Protein AF-A0A847B5S8-F1 (afdb_monomer_lite)

Sequence (128 aa):
MAGSDLAMRFTEDKYASKNEVAHELKITSVDTFWSNILAYRSHFYHYLSLKTIEKNMLVFCGCSAINNLVNGVELKLIRLNREYNLINPSSKQFKTIDYDLKKQIISAINEHEQLMVSEDYLDSILRA

Foldseek 3Di:
DPPPPVVPPVPQPDDDDQVRVCVVVVDPPCPVVVVVVVVVQVVQWDFDPDADPVRHTDIDGHGPVVSVVVVVVVVVVVVVVVVVVPDDCPDPVVLVVVLVVQLVVVVVVCVVVVVVDDSVVVNVVSVD

Structure (mmCIF, N/CA/C/O backbone):
data_AF-A0A847B5S8-F1
#
_entry.id   AF-A0A847B5S8-F1
#
loop_
_atom_site.group_PDB
_atom_site.id
_atom_site.type_symbol
_atom_site.label_atom_id
_atom_site.label_alt_id
_atom_site.label_comp_id
_atom_site.label_asym_id
_atom_site.label_entity_id
_atom_site.label_seq_id
_atom_site.pdbx_PDB_ins_code
_atom_site.Cartn_x
_atom_site.Cartn_y
_atom_site.Cartn_z
_atom_site.occupancy
_atom_site.B_iso_or_equiv
_atom_site.auth_seq_id
_atom_site.auth_comp_id
_atom_site.auth_asym_id
_atom_site.auth_atom_id
_atom_site.pdbx_PDB_model_num
ATOM 1 N N . MET A 1 1 ? -31.472 -21.905 18.838 1.00 36.06 1 MET A N 1
ATOM 2 C CA . MET A 1 1 ? -30.491 -21.692 17.753 1.00 36.06 1 MET A CA 1
ATOM 3 C C . MET A 1 1 ? -30.106 -20.215 17.769 1.00 36.06 1 MET A C 1
ATOM 5 O O . MET A 1 1 ? -30.857 -19.413 17.247 1.00 36.06 1 MET A O 1
ATOM 9 N N . ALA A 1 2 ? -29.038 -19.838 18.481 1.00 35.25 2 ALA A N 1
ATOM 10 C CA . ALA A 1 2 ? -28.676 -18.433 18.761 1.00 35.25 2 ALA A CA 1
ATOM 11 C C . ALA A 1 2 ? -27.192 -18.125 18.459 1.00 35.25 2 ALA A C 1
ATOM 13 O O . ALA A 1 2 ? -26.635 -17.160 18.966 1.00 35.25 2 ALA A O 1
ATOM 14 N N . GLY A 1 3 ? -26.534 -18.989 17.677 1.00 36.69 3 GLY A N 1
ATOM 15 C CA . GLY A 1 3 ? -25.089 -18.927 17.433 1.00 36.69 3 GLY A CA 1
ATOM 16 C C . GLY A 1 3 ? -24.676 -18.355 16.075 1.00 36.69 3 GLY A C 1
ATOM 17 O O . GLY A 1 3 ? -23.500 -18.069 15.893 1.00 36.69 3 GLY A O 1
ATOM 18 N N . SER A 1 4 ? -25.599 -18.180 15.121 1.00 42.22 4 SER A N 1
ATOM 19 C CA . SER A 1 4 ? -25.253 -17.730 13.762 1.00 42.22 4 SER A CA 1
ATOM 20 C C . SER A 1 4 ? -25.316 -16.213 13.565 1.00 42.22 4 SER A C 1
ATOM 22 O O . SER A 1 4 ? -24.734 -15.713 12.611 1.00 42.22 4 SER A O 1
ATOM 24 N N . ASP A 1 5 ? -25.981 -15.472 14.456 1.00 42.53 5 ASP A N 1
ATOM 25 C CA . ASP A 1 5 ? -26.242 -14.034 14.261 1.00 42.53 5 ASP A CA 1
ATOM 26 C C . ASP A 1 5 ? -25.080 -13.134 14.736 1.00 42.53 5 ASP A C 1
ATOM 28 O O . ASP A 1 5 ? -24.860 -12.045 14.213 1.00 42.53 5 ASP A O 1
ATOM 32 N N . LEU A 1 6 ? -24.243 -13.613 15.669 1.00 45.34 6 LEU A N 1
ATOM 33 C CA . LEU A 1 6 ? -23.023 -12.896 16.080 1.00 45.34 6 LEU A CA 1
ATOM 34 C C . LEU A 1 6 ? -21.867 -13.025 15.077 1.00 45.34 6 LEU A C 1
ATOM 36 O O . LEU A 1 6 ? -20.967 -12.186 15.081 1.00 45.34 6 LEU A O 1
ATOM 40 N N . ALA A 1 7 ? -21.886 -14.038 14.207 1.00 42.62 7 ALA A N 1
ATOM 41 C CA . ALA A 1 7 ? -20.845 -14.232 13.197 1.00 42.62 7 ALA A CA 1
ATOM 42 C C . ALA A 1 7 ? -20.863 -13.131 12.117 1.00 42.62 7 ALA A C 1
ATOM 44 O O . ALA A 1 7 ? -19.858 -12.904 11.451 1.00 42.62 7 ALA A O 1
ATOM 45 N N . MET A 1 8 ? -21.982 -12.411 11.977 1.00 38.78 8 MET A N 1
ATOM 46 C CA . MET A 1 8 ? -22.208 -11.436 10.907 1.00 38.78 8 MET A CA 1
ATOM 47 C C . MET A 1 8 ? -21.667 -10.025 11.197 1.00 38.78 8 MET A C 1
ATOM 49 O O . MET A 1 8 ? -21.803 -9.144 10.356 1.00 38.78 8 MET A O 1
ATOM 53 N N . ARG A 1 9 ? -21.079 -9.762 12.374 1.00 41.69 9 ARG A N 1
ATOM 54 C CA . ARG A 1 9 ? -20.767 -8.382 12.812 1.00 41.69 9 ARG A CA 1
ATOM 55 C C . ARG A 1 9 ? -19.308 -7.965 12.798 1.00 41.69 9 ARG A C 1
ATOM 57 O O . ARG A 1 9 ? -19.011 -6.796 13.025 1.00 41.69 9 ARG A O 1
ATOM 64 N N . PHE A 1 10 ? -18.411 -8.882 12.471 1.00 44.53 10 PHE A N 1
ATOM 65 C CA . PHE A 1 10 ? -17.005 -8.566 12.235 1.00 44.53 10 PHE A CA 1
ATOM 66 C C . PHE A 1 10 ? -16.678 -8.775 10.756 1.00 44.53 10 PHE A C 1
ATOM 68 O O . PHE A 1 10 ? -15.751 -9.494 10.405 1.00 44.53 10 PHE A O 1
ATOM 75 N N . THR A 1 11 ? -17.488 -8.187 9.877 1.00 50.12 11 THR A N 1
ATOM 76 C CA . THR A 1 11 ? -17.165 -8.093 8.453 1.00 50.12 11 THR A CA 1
ATOM 77 C C . THR A 1 11 ? -15.938 -7.205 8.283 1.00 50.12 11 THR A C 1
ATOM 79 O O . THR A 1 11 ? -15.871 -6.119 8.862 1.00 50.12 11 THR A O 1
ATOM 82 N N . GLU A 1 12 ? -14.983 -7.645 7.467 1.00 54.09 12 GLU A N 1
ATOM 83 C CA . GLU A 1 12 ? -13.739 -6.917 7.178 1.00 54.09 12 GLU A CA 1
ATOM 84 C C . GLU A 1 12 ? -13.954 -5.574 6.453 1.00 54.09 12 GLU A C 1
ATOM 86 O O . GLU A 1 12 ? -13.002 -4.828 6.235 1.00 54.09 12 GLU A O 1
ATOM 91 N N . ASP A 1 13 ? -15.203 -5.236 6.132 1.00 54.19 13 ASP A N 1
ATOM 92 C CA . ASP A 1 13 ? -15.582 -4.051 5.367 1.00 54.19 13 ASP A CA 1
ATOM 93 C C . ASP A 1 13 ? -15.655 -2.767 6.209 1.00 54.19 13 ASP A C 1
ATOM 95 O O . ASP A 1 13 ? -15.440 -1.671 5.688 1.00 54.19 13 ASP A O 1
ATOM 99 N N . LYS A 1 14 ? -15.960 -2.860 7.516 1.00 60.53 14 LYS A N 1
ATOM 100 C CA . LYS A 1 14 ? -16.088 -1.679 8.389 1.00 60.53 14 LYS A CA 1
ATOM 101 C C . LYS A 1 14 ? -15.722 -1.985 9.838 1.00 60.53 14 LYS A C 1
ATOM 103 O O . LYS A 1 14 ? -16.314 -2.845 10.484 1.00 60.53 14 LYS A O 1
ATOM 108 N N . TYR A 1 15 ? -14.793 -1.207 10.391 1.00 66.62 15 TYR A N 1
ATOM 109 C CA . TYR A 1 15 ? -14.477 -1.273 11.814 1.00 66.62 15 TYR A CA 1
ATOM 110 C C . TYR A 1 15 ? -15.595 -0.656 12.658 1.00 66.62 15 TYR A C 1
ATOM 112 O O . TYR A 1 15 ? -15.904 0.526 12.520 1.00 66.62 15 TYR A O 1
ATOM 120 N N . ALA A 1 16 ? -16.147 -1.442 13.584 1.00 69.44 16 ALA A N 1
ATOM 121 C CA . ALA A 1 16 ? -17.052 -0.935 14.611 1.00 69.44 16 ALA A CA 1
ATOM 122 C C . ALA A 1 16 ? -16.303 -0.018 15.592 1.00 69.44 16 ALA A C 1
ATOM 124 O O . ALA A 1 16 ? -15.126 -0.266 15.892 1.00 69.44 16 ALA A O 1
ATOM 125 N N . SER A 1 17 ? -16.993 1.010 16.087 1.00 75.62 17 SER A N 1
ATOM 126 C CA . SER A 1 17 ? -16.580 1.917 17.163 1.00 75.62 17 SER A CA 1
ATOM 127 C C . SER A 1 17 ? -16.902 1.344 18.549 1.00 75.62 17 SER A C 1
ATOM 129 O O . SER A 1 17 ? -17.749 0.463 18.693 1.00 75.62 17 SER A O 1
ATOM 131 N N . LYS A 1 18 ? -16.262 1.871 19.602 1.00 77.19 18 LYS A N 1
ATOM 132 C CA . LYS A 1 18 ? -16.480 1.419 20.990 1.00 77.19 18 LYS A CA 1
ATOM 133 C C . LYS A 1 18 ? -17.955 1.468 21.396 1.00 77.19 18 LYS A C 1
ATOM 135 O O . LYS A 1 18 ? -18.446 0.550 22.044 1.00 77.19 18 LYS A O 1
ATOM 140 N N . ASN A 1 19 ? -18.646 2.533 20.994 1.00 77.94 19 ASN A N 1
ATOM 141 C CA . ASN A 1 19 ? -20.048 2.764 21.331 1.00 77.94 19 ASN A CA 1
ATOM 142 C C . ASN A 1 19 ? -20.972 1.794 20.591 1.00 77.94 19 ASN A C 1
ATOM 144 O O . ASN A 1 19 ? -21.895 1.267 21.202 1.00 77.94 19 ASN A O 1
ATOM 148 N N . GLU A 1 20 ? -20.697 1.514 19.314 1.00 76.94 20 GLU A N 1
ATOM 149 C CA . GLU A 1 20 ? -21.432 0.498 18.551 1.00 76.94 20 GLU A CA 1
ATOM 150 C C . GLU A 1 20 ? -21.238 -0.885 19.178 1.00 76.94 20 GLU A C 1
ATOM 152 O O . GLU A 1 20 ? -22.210 -1.594 19.408 1.00 76.94 20 GLU A O 1
ATOM 157 N N . VAL A 1 21 ? -20.006 -1.240 19.560 1.00 74.19 21 VAL A N 1
ATOM 158 C CA . VAL A 1 21 ? -19.724 -2.514 20.237 1.00 74.19 21 VAL A CA 1
ATOM 159 C C . VAL A 1 21 ? -20.437 -2.608 21.592 1.00 74.19 21 VAL A C 1
ATOM 161 O O . VAL A 1 21 ? -20.987 -3.658 21.918 1.00 74.19 21 VAL A O 1
ATOM 164 N N . ALA A 1 22 ? -20.478 -1.523 22.370 1.00 77.81 22 ALA A N 1
ATOM 165 C CA . ALA A 1 22 ? -21.160 -1.498 23.664 1.00 77.81 22 ALA A CA 1
ATOM 166 C C . ALA A 1 22 ? -22.680 -1.591 23.557 1.00 77.81 22 ALA A C 1
ATOM 168 O O . ALA A 1 22 ? -23.305 -2.358 24.292 1.00 77.81 22 ALA A O 1
ATOM 169 N N . HIS A 1 23 ? -23.257 -0.856 22.610 1.00 79.44 23 HIS A N 1
ATOM 170 C CA . HIS A 1 23 ? -24.678 -0.922 22.306 1.00 79.44 23 HIS A CA 1
ATOM 171 C C . HIS A 1 23 ? -25.083 -2.339 21.888 1.00 79.44 23 HIS A C 1
ATOM 173 O O . HIS A 1 23 ? -26.096 -2.868 22.342 1.00 79.44 23 HIS A O 1
ATOM 179 N N . GLU A 1 24 ? -24.255 -2.978 21.067 1.00 79.25 24 GLU A N 1
ATOM 180 C CA . GLU A 1 24 ? -24.602 -4.249 20.459 1.00 79.25 24 GLU A CA 1
ATOM 181 C C . GLU A 1 24 ? -24.408 -5.457 21.370 1.00 79.25 24 GLU A C 1
ATOM 183 O O . GLU A 1 24 ? -25.228 -6.374 21.387 1.00 79.25 24 GLU A O 1
ATOM 188 N N . LEU A 1 25 ? -23.339 -5.449 22.167 1.00 74.69 25 LEU A N 1
ATOM 189 C CA . LEU A 1 25 ? -23.086 -6.507 23.139 1.00 74.69 25 LEU A CA 1
ATOM 190 C C . LEU A 1 25 ? -23.961 -6.367 24.389 1.00 74.69 25 LEU A C 1
ATOM 192 O O . LEU A 1 25 ? -24.043 -7.313 25.167 1.00 74.69 25 LEU A O 1
ATOM 196 N N . LYS A 1 26 ? -24.627 -5.218 24.586 1.00 76.88 26 LYS A N 1
ATOM 197 C CA . LYS A 1 26 ? -25.407 -4.893 25.795 1.00 76.88 26 LYS A CA 1
ATOM 198 C C . LYS A 1 26 ? -24.582 -5.031 27.083 1.00 76.88 26 LYS A C 1
ATOM 200 O O . LYS A 1 26 ? -25.113 -5.375 28.137 1.00 76.88 26 LYS A O 1
ATOM 205 N N . ILE A 1 27 ? -23.278 -4.773 26.997 1.00 75.19 27 ILE A N 1
ATOM 206 C CA . ILE A 1 27 ? -22.345 -4.833 28.126 1.00 75.19 27 ILE A CA 1
ATOM 207 C C . ILE A 1 27 ? -21.984 -3.400 28.520 1.00 75.19 27 ILE A C 1
ATOM 209 O O . ILE A 1 27 ? -21.578 -2.601 27.683 1.00 75.19 27 ILE A O 1
ATOM 213 N N . THR A 1 28 ? -22.108 -3.073 29.806 1.00 66.06 28 THR A N 1
ATOM 214 C CA . THR A 1 28 ? -21.768 -1.751 30.362 1.00 66.06 28 THR A CA 1
ATOM 215 C C . THR A 1 28 ? -20.264 -1.532 30.524 1.00 66.06 28 THR A C 1
ATOM 217 O O . THR A 1 28 ? -19.806 -0.397 30.446 1.00 66.06 28 THR A O 1
ATOM 220 N N . SER A 1 29 ? -19.480 -2.597 30.717 1.00 67.75 29 SER A N 1
ATOM 221 C CA . SER A 1 29 ? -18.017 -2.533 30.824 1.00 67.75 29 SER A CA 1
ATOM 222 C C . SER A 1 29 ? -17.353 -3.175 29.607 1.00 67.75 29 SER A C 1
ATOM 224 O O . SER A 1 29 ? -17.041 -4.363 29.585 1.00 67.75 29 SER A O 1
ATOM 226 N N . VAL A 1 30 ? -17.173 -2.376 28.556 1.00 75.62 30 VAL A N 1
ATOM 227 C CA . VAL A 1 30 ? -16.512 -2.809 27.311 1.00 75.62 30 VAL A CA 1
ATOM 228 C C . VAL A 1 30 ? -15.037 -2.416 27.302 1.00 75.62 30 VAL A C 1
ATOM 230 O O . VAL A 1 30 ? -14.316 -2.783 26.389 1.00 75.62 30 VAL A O 1
ATOM 233 N N . ASP A 1 31 ? -14.549 -1.698 28.314 1.00 78.56 31 ASP A N 1
ATOM 234 C CA . ASP A 1 31 ? -13.208 -1.102 28.318 1.00 78.56 31 ASP A CA 1
ATOM 235 C C . ASP A 1 31 ? -12.087 -2.127 28.146 1.00 78.56 31 ASP A C 1
ATOM 237 O O . ASP A 1 31 ? -11.209 -1.950 27.299 1.00 78.56 31 ASP A O 1
ATOM 241 N N . THR A 1 32 ? -12.137 -3.228 28.893 1.00 78.12 32 THR A N 1
ATOM 242 C CA . THR A 1 32 ? -11.139 -4.302 28.820 1.00 78.12 32 THR A CA 1
ATOM 243 C C . THR A 1 32 ? -11.191 -5.015 27.472 1.00 78.12 32 THR A C 1
ATOM 245 O O . THR A 1 32 ? -10.163 -5.223 26.831 1.00 78.12 32 THR A O 1
ATOM 248 N N . PHE A 1 33 ? -12.396 -5.338 26.996 1.00 79.31 33 PHE A N 1
ATOM 249 C CA . PHE A 1 33 ? -12.596 -5.991 25.701 1.00 79.31 33 PHE A CA 1
ATOM 250 C C . PHE A 1 33 ? -12.162 -5.094 24.533 1.00 79.31 33 PHE A C 1
ATOM 252 O O . PHE A 1 33 ? -11.462 -5.528 23.620 1.00 79.31 33 PHE A O 1
ATOM 259 N N . TRP A 1 34 ? -12.516 -3.815 24.596 1.00 82.50 34 TRP A N 1
ATOM 260 C CA . TRP A 1 34 ? -12.143 -2.805 23.619 1.00 82.50 34 TRP A CA 1
ATOM 261 C C . TRP A 1 34 ? -10.634 -2.569 23.584 1.00 82.50 34 TRP A C 1
ATOM 263 O O . TRP A 1 34 ? -10.061 -2.439 22.506 1.00 82.50 34 TRP A O 1
ATOM 273 N N . SER A 1 35 ? -9.974 -2.580 24.743 1.00 82.44 35 SER A N 1
ATOM 274 C CA . SER A 1 35 ? -8.513 -2.475 24.821 1.00 82.44 35 SER A CA 1
ATOM 275 C C . SER A 1 35 ? -7.830 -3.646 24.112 1.00 82.44 35 SER A C 1
ATOM 277 O O . SER A 1 35 ? -6.887 -3.430 23.355 1.00 82.44 35 SER A O 1
ATOM 279 N N . ASN A 1 36 ? -8.357 -4.865 24.260 1.00 81.44 36 ASN A N 1
ATOM 280 C CA . ASN A 1 36 ? -7.850 -6.036 23.538 1.00 81.44 36 ASN A CA 1
ATOM 281 C C . ASN A 1 36 ? -8.062 -5.916 22.020 1.00 81.44 36 ASN A C 1
ATOM 283 O O . ASN A 1 36 ? -7.172 -6.261 21.244 1.00 81.44 36 ASN A O 1
ATOM 287 N N . ILE A 1 37 ? -9.206 -5.376 21.584 1.00 79.38 37 ILE A N 1
ATOM 288 C CA . ILE A 1 37 ? -9.462 -5.092 20.163 1.00 79.38 37 ILE A CA 1
ATOM 289 C C . ILE A 1 37 ? -8.466 -4.062 19.624 1.00 79.38 37 ILE A C 1
ATOM 291 O O . ILE A 1 37 ? -7.925 -4.247 18.535 1.00 79.38 37 ILE A O 1
ATOM 295 N N . LEU A 1 38 ? -8.211 -2.980 20.362 1.00 81.75 38 LEU A N 1
ATOM 296 C CA . LEU A 1 38 ? -7.249 -1.955 19.955 1.00 81.75 38 LEU A CA 1
ATOM 297 C C . LEU A 1 38 ? -5.823 -2.506 19.893 1.00 81.75 38 LEU A C 1
ATOM 299 O O . LEU A 1 38 ? -5.105 -2.202 18.942 1.00 81.75 38 LEU A O 1
ATOM 303 N N . ALA A 1 39 ? -5.432 -3.347 20.853 1.00 81.94 39 ALA A N 1
ATOM 304 C CA . ALA A 1 39 ? -4.142 -4.027 20.832 1.00 81.94 39 ALA A CA 1
ATOM 305 C C . ALA A 1 39 ? -4.008 -4.909 19.582 1.00 81.94 39 ALA A C 1
ATOM 307 O O . ALA A 1 39 ? -3.029 -4.777 18.851 1.00 81.94 39 ALA A O 1
ATOM 308 N N . TYR A 1 40 ? -5.030 -5.705 19.256 1.00 81.69 40 TYR A N 1
ATOM 309 C CA . TYR A 1 40 ? -5.046 -6.494 18.024 1.00 81.69 40 TYR A CA 1
ATOM 310 C C . TYR A 1 40 ? -4.921 -5.611 16.772 1.00 81.69 40 TYR A C 1
ATOM 312 O O . TYR A 1 40 ? -4.074 -5.860 15.918 1.00 81.69 40 TYR A O 1
ATOM 320 N N . ARG A 1 41 ? -5.715 -4.534 16.681 1.00 78.31 41 ARG A N 1
ATOM 321 C CA . ARG A 1 41 ? -5.689 -3.599 15.543 1.00 78.31 41 ARG A CA 1
ATOM 322 C C . ARG A 1 41 ? -4.342 -2.892 15.387 1.00 78.31 41 ARG A C 1
ATOM 324 O O . ARG A 1 41 ? -3.933 -2.646 14.256 1.00 78.31 41 ARG A O 1
ATOM 331 N N . SER A 1 42 ? -3.629 -2.617 16.481 1.00 79.81 42 SER A N 1
ATOM 332 C CA . SER A 1 42 ? -2.328 -1.939 16.424 1.00 79.81 42 SER A CA 1
ATOM 333 C C . SER A 1 42 ? -1.242 -2.706 15.668 1.00 79.81 42 SER A C 1
ATOM 335 O O . SER A 1 42 ? -0.331 -2.083 15.129 1.00 79.81 42 SER A O 1
ATOM 337 N N . HIS A 1 43 ? -1.367 -4.031 15.537 1.00 80.50 43 HIS A N 1
ATOM 338 C CA . HIS A 1 43 ? -0.464 -4.833 14.705 1.00 80.50 43 HIS A CA 1
ATOM 339 C C . HIS A 1 43 ? -0.610 -4.552 13.203 1.00 80.50 43 HIS A C 1
ATOM 341 O O . HIS A 1 43 ? 0.261 -4.914 12.419 1.00 80.50 43 HIS A O 1
ATOM 347 N N . PHE A 1 44 ? -1.700 -3.897 12.811 1.00 75.62 44 PHE A N 1
ATOM 348 C CA . PHE A 1 44 ? -2.080 -3.610 11.431 1.00 75.62 44 PHE A CA 1
ATOM 349 C C . PHE A 1 44 ? -2.042 -2.109 11.118 1.00 75.62 44 PHE A C 1
ATOM 351 O O . PHE A 1 44 ? -2.676 -1.646 10.168 1.00 75.62 44 PHE A O 1
ATOM 358 N N . TYR A 1 45 ? -1.369 -1.328 11.964 1.00 81.25 45 TYR A N 1
ATOM 359 C CA . TYR A 1 45 ? -1.252 0.115 11.809 1.00 81.25 45 TYR A CA 1
ATOM 360 C C . TYR A 1 45 ? -0.129 0.475 10.842 1.00 81.25 45 TYR A C 1
ATOM 362 O O . TYR A 1 45 ? 1.037 0.157 11.062 1.00 81.25 45 TYR A O 1
ATOM 370 N N . HIS A 1 46 ? -0.494 1.222 9.808 1.00 78.88 46 HIS A N 1
ATOM 371 C CA . HIS A 1 46 ? 0.422 1.868 8.887 1.00 78.88 46 HIS A CA 1
ATOM 372 C C . HIS A 1 46 ? 0.440 3.365 9.185 1.00 78.88 46 HIS A C 1
ATOM 374 O O . HIS A 1 46 ? -0.564 4.066 9.035 1.00 78.88 46 HIS A O 1
ATOM 380 N N . TYR A 1 47 ? 1.590 3.858 9.636 1.00 82.12 47 TYR A N 1
ATOM 381 C CA . TYR A 1 47 ? 1.787 5.279 9.890 1.00 82.12 47 TYR A CA 1
ATOM 382 C C . TYR A 1 47 ? 1.912 6.021 8.565 1.00 82.12 47 TYR A C 1
ATOM 384 O O . TYR A 1 47 ? 2.768 5.712 7.736 1.00 82.12 47 TYR A O 1
ATOM 392 N N . LEU A 1 48 ? 1.053 7.013 8.372 1.00 81.00 48 LEU A N 1
ATOM 393 C CA . LEU A 1 48 ? 1.109 7.902 7.228 1.00 81.00 48 LEU A CA 1
ATOM 394 C C . LEU A 1 48 ? 2.135 9.004 7.503 1.00 81.00 48 LEU A C 1
ATOM 396 O O . LEU A 1 48 ? 2.318 9.455 8.634 1.00 81.00 48 LEU A O 1
ATOM 400 N N . SER A 1 49 ? 2.778 9.488 6.442 1.00 80.62 49 SER A N 1
ATOM 401 C CA . SER A 1 49 ? 3.692 10.637 6.514 1.00 80.62 49 SER A CA 1
ATOM 402 C C . SER A 1 49 ? 2.981 11.944 6.890 1.00 80.62 49 SER A C 1
ATOM 404 O O . SER A 1 49 ? 3.621 12.908 7.316 1.00 80.62 49 SER A O 1
ATOM 406 N N . LEU A 1 50 ? 1.653 11.971 6.752 1.00 79.88 50 LEU A N 1
ATOM 407 C CA . LEU A 1 50 ? 0.790 13.085 7.111 1.00 79.88 50 LEU A CA 1
ATOM 408 C C . LEU A 1 50 ? 0.698 13.235 8.633 1.00 79.88 50 LEU A C 1
ATOM 410 O O . LEU A 1 50 ? 0.468 12.272 9.368 1.00 79.88 50 LEU A O 1
ATOM 414 N N . LYS A 1 51 ? 0.830 14.478 9.097 1.00 82.94 51 LYS A N 1
ATOM 415 C CA . LYS A 1 51 ? 0.698 14.847 10.508 1.00 82.94 51 LYS A CA 1
ATOM 416 C C . LYS A 1 51 ? -0.499 15.762 10.702 1.00 82.94 51 LYS A C 1
ATOM 418 O O . LYS A 1 51 ? -0.793 16.596 9.849 1.00 82.94 51 LYS A O 1
ATOM 423 N N . THR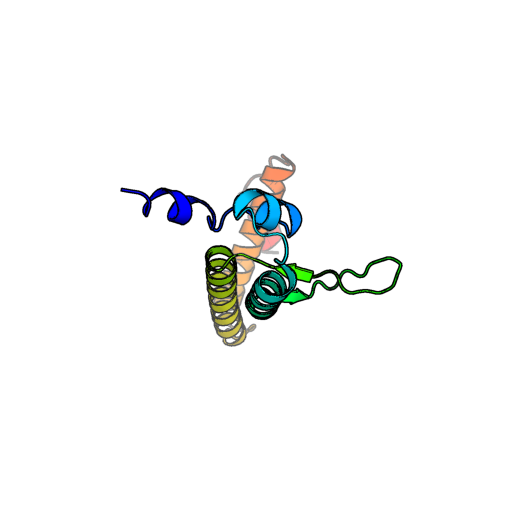 A 1 52 ? -1.166 15.626 11.839 1.00 82.75 52 THR A N 1
ATOM 424 C CA . THR A 1 52 ? -2.186 16.581 12.272 1.00 82.75 52 THR A CA 1
ATOM 425 C C . THR A 1 52 ? -1.540 17.915 12.658 1.00 82.75 52 THR A C 1
ATOM 427 O O . THR A 1 52 ? -0.320 18.014 12.814 1.00 82.75 52 THR A O 1
ATOM 430 N N . ILE A 1 53 ? -2.360 18.951 12.857 1.00 85.62 53 ILE A N 1
ATOM 431 C CA . ILE A 1 53 ? -1.919 20.270 13.355 1.00 85.62 53 ILE A CA 1
ATOM 432 C C . ILE A 1 53 ? -1.174 20.129 14.698 1.00 85.62 53 ILE A C 1
ATOM 434 O O . ILE A 1 53 ? -0.206 20.837 14.965 1.00 85.62 53 ILE A O 1
ATOM 438 N N . GLU A 1 54 ? -1.560 19.136 15.499 1.00 85.00 54 GLU A N 1
ATOM 439 C CA . GLU A 1 54 ? -0.939 18.776 16.780 1.00 85.00 54 GLU A CA 1
ATOM 440 C C . GLU A 1 54 ? 0.341 17.934 16.631 1.00 85.00 54 GLU A C 1
ATOM 442 O O . GLU A 1 54 ? 0.900 17.468 17.618 1.00 85.00 54 GLU A O 1
ATOM 447 N N . LYS A 1 55 ? 0.828 17.736 15.398 1.00 78.44 55 LYS A N 1
ATOM 448 C CA . LYS A 1 55 ? 2.002 16.921 15.036 1.00 78.44 55 LYS A CA 1
ATOM 449 C C . LYS A 1 55 ? 1.863 15.419 15.309 1.00 78.44 55 LYS A C 1
ATOM 451 O O . LYS A 1 55 ? 2.856 14.698 15.184 1.00 78.44 55 LYS A O 1
ATOM 456 N N . ASN A 1 56 ? 0.658 14.931 15.596 1.00 82.44 56 ASN A N 1
ATOM 457 C CA . ASN A 1 56 ? 0.395 13.497 15.699 1.00 82.44 56 ASN A CA 1
ATOM 458 C C . ASN A 1 56 ? 0.411 12.872 14.299 1.00 82.44 56 ASN A C 1
ATOM 460 O O . ASN A 1 56 ? -0.124 13.453 13.355 1.00 82.44 56 ASN A O 1
ATOM 464 N N . MET A 1 57 ? 1.040 11.705 14.145 1.00 79.88 57 MET A N 1
ATOM 465 C CA . MET A 1 57 ? 1.027 10.989 12.866 1.00 79.88 57 MET A CA 1
ATOM 466 C C . MET A 1 57 ? -0.366 10.421 12.617 1.00 79.88 57 MET A C 1
ATOM 468 O O . MET A 1 57 ? -0.960 9.817 13.511 1.00 79.88 57 MET A O 1
ATOM 472 N N . LEU A 1 58 ? -0.880 10.603 11.403 1.00 79.50 58 LEU A N 1
ATOM 473 C CA . LEU A 1 58 ? -2.089 9.906 10.990 1.00 79.50 58 LEU A CA 1
ATOM 474 C C . LEU A 1 58 ? -1.773 8.423 10.807 1.00 79.50 58 LEU A C 1
ATOM 476 O O . LEU A 1 58 ? -0.712 8.057 10.303 1.00 79.50 58 LEU A O 1
ATOM 480 N N . VAL A 1 59 ? -2.698 7.569 11.227 1.00 77.00 59 VAL A N 1
ATOM 481 C CA . VAL A 1 59 ? -2.529 6.118 11.176 1.00 77.00 59 VAL A CA 1
ATOM 482 C C . VAL A 1 59 ? -3.673 5.522 10.380 1.00 77.00 59 VAL A C 1
ATOM 484 O O . VAL A 1 59 ? -4.841 5.797 10.648 1.00 77.00 59 VAL A O 1
ATOM 487 N N . PHE A 1 60 ? -3.325 4.697 9.403 1.00 77.56 60 PHE A N 1
ATOM 488 C CA . PHE A 1 60 ? -4.259 3.859 8.677 1.00 77.56 60 PHE A CA 1
ATOM 489 C C . PHE A 1 60 ? -4.255 2.459 9.292 1.00 77.56 60 PHE A C 1
ATOM 491 O O . PHE A 1 60 ? -3.199 1.864 9.486 1.00 77.56 60 PHE A O 1
ATOM 498 N N . CYS A 1 61 ? -5.433 1.923 9.592 1.00 75.12 61 CYS A N 1
ATOM 499 C CA . CYS A 1 61 ? -5.600 0.524 9.964 1.00 75.12 61 CYS A CA 1
ATOM 500 C C . CYS A 1 61 ? -6.428 -0.143 8.870 1.00 75.12 61 CYS A C 1
ATOM 502 O O . CYS A 1 61 ? -7.625 0.121 8.764 1.00 75.12 61 CYS A O 1
ATOM 504 N N . GLY A 1 62 ? -5.790 -0.969 8.042 1.00 68.75 62 GLY A N 1
ATOM 505 C CA . GLY A 1 62 ? -6.491 -1.824 7.087 1.00 68.75 62 GLY A CA 1
ATOM 506 C C . GLY A 1 62 ? -7.084 -3.047 7.785 1.00 68.75 62 GLY A C 1
ATOM 507 O O . GLY A 1 62 ? -6.597 -3.460 8.839 1.00 68.75 62 GLY A O 1
ATOM 508 N N . CYS A 1 63 ? -8.143 -3.636 7.227 1.00 72.69 63 CYS A N 1
ATOM 509 C CA . CYS A 1 63 ? -8.559 -4.992 7.599 1.00 72.69 63 CYS A CA 1
ATOM 510 C C . CYS A 1 63 ? -7.539 -6.027 7.093 1.00 72.69 63 CYS A C 1
ATOM 512 O O . CYS A 1 63 ? -6.668 -5.698 6.281 1.00 72.69 63 CYS A O 1
ATOM 514 N N . SER A 1 64 ? -7.615 -7.275 7.572 1.00 71.81 64 SER A N 1
ATOM 515 C CA . SER A 1 64 ? -6.628 -8.296 7.199 1.00 71.81 64 SER A CA 1
ATOM 516 C C . SER A 1 64 ? -6.607 -8.531 5.687 1.00 71.81 64 SER A C 1
ATOM 518 O O . SER A 1 64 ? -5.520 -8.547 5.109 1.00 71.81 64 SER A O 1
ATOM 520 N N . ALA A 1 65 ? -7.768 -8.592 5.018 1.00 69.94 65 ALA A N 1
ATOM 521 C CA . ALA A 1 65 ? -7.824 -8.656 3.556 1.00 69.94 65 ALA A CA 1
ATOM 522 C C . ALA A 1 65 ? -7.105 -7.489 2.868 1.00 69.94 65 ALA A C 1
ATOM 524 O O . ALA A 1 65 ? -6.304 -7.727 1.963 1.00 69.94 65 ALA A O 1
ATOM 525 N N . ILE A 1 66 ? -7.336 -6.243 3.299 1.00 73.56 66 ILE A N 1
ATOM 526 C CA . ILE A 1 66 ? -6.675 -5.075 2.699 1.00 73.56 66 ILE A CA 1
ATOM 527 C C . ILE A 1 66 ? -5.163 -5.143 2.920 1.00 73.56 66 ILE A C 1
ATOM 529 O O . ILE A 1 66 ? -4.407 -4.953 1.972 1.00 73.56 66 ILE A O 1
ATOM 533 N N . ASN A 1 67 ? -4.705 -5.479 4.125 1.00 75.44 67 ASN A N 1
ATOM 534 C CA . ASN A 1 67 ? -3.270 -5.582 4.393 1.00 75.44 67 ASN A CA 1
ATOM 535 C C . ASN A 1 67 ? -2.620 -6.720 3.600 1.00 75.44 67 ASN A C 1
ATOM 537 O O . ASN A 1 67 ? -1.521 -6.551 3.083 1.00 75.44 67 ASN A O 1
ATOM 541 N N . ASN A 1 68 ? -3.300 -7.856 3.429 1.00 79.31 68 ASN A N 1
ATOM 542 C CA . ASN A 1 68 ? -2.808 -8.952 2.593 1.00 79.31 68 ASN A CA 1
ATOM 543 C C . ASN A 1 68 ? -2.704 -8.542 1.117 1.00 79.31 68 ASN A C 1
ATOM 545 O O . ASN A 1 68 ? -1.735 -8.902 0.447 1.00 79.31 68 ASN A O 1
ATOM 549 N N . LEU A 1 69 ? -3.667 -7.762 0.615 1.00 80.31 69 LEU A N 1
ATOM 550 C CA . LEU A 1 69 ? -3.620 -7.205 -0.736 1.00 80.31 69 LEU A CA 1
ATOM 551 C C . LEU A 1 69 ? -2.460 -6.219 -0.896 1.00 80.31 69 LEU A C 1
ATOM 553 O O . LEU A 1 69 ? -1.682 -6.357 -1.840 1.00 80.31 69 LEU A O 1
ATOM 557 N N . VAL A 1 70 ? -2.311 -5.274 0.037 1.00 80.12 70 VAL A N 1
ATOM 558 C CA . VAL A 1 70 ? -1.215 -4.291 0.041 1.00 80.12 70 VAL A CA 1
ATOM 559 C C . VAL A 1 70 ? 0.134 -5.004 0.079 1.00 80.12 70 VAL A C 1
ATOM 561 O O . VAL A 1 70 ? 0.941 -4.809 -0.827 1.00 80.12 70 VAL A O 1
ATOM 564 N N . ASN A 1 71 ? 0.337 -5.923 1.024 1.00 82.88 71 ASN A N 1
ATOM 565 C CA . ASN A 1 71 ? 1.565 -6.713 1.135 1.00 82.88 71 ASN A CA 1
ATOM 566 C C . ASN A 1 71 ? 1.849 -7.514 -0.148 1.00 82.88 71 ASN A C 1
ATOM 568 O O . ASN A 1 71 ? 2.991 -7.615 -0.597 1.00 82.88 71 ASN A O 1
ATOM 572 N N . GLY A 1 72 ? 0.811 -8.081 -0.771 1.00 85.75 72 GLY A N 1
ATOM 573 C CA . GLY A 1 72 ? 0.936 -8.801 -2.035 1.00 85.75 72 GLY A CA 1
ATOM 574 C C . GLY A 1 72 ? 1.407 -7.908 -3.186 1.00 85.75 72 GLY A C 1
ATOM 575 O O . GLY A 1 72 ? 2.227 -8.338 -4.001 1.00 85.75 72 GLY A O 1
ATOM 576 N N . VAL A 1 73 ? 0.918 -6.668 -3.256 1.00 86.88 73 VAL A N 1
ATOM 577 C CA . VAL A 1 73 ? 1.361 -5.672 -4.243 1.00 86.88 73 VAL A CA 1
ATOM 578 C C . VAL A 1 73 ? 2.780 -5.196 -3.936 1.00 86.88 73 VAL A C 1
ATOM 580 O O . VAL A 1 73 ? 3.613 -5.175 -4.840 1.00 86.88 73 VAL A O 1
ATOM 583 N N . GLU A 1 74 ? 3.095 -4.895 -2.678 1.00 86.38 74 GLU A N 1
ATOM 584 C CA . GLU A 1 74 ? 4.434 -4.474 -2.255 1.00 86.38 74 GLU A CA 1
ATOM 585 C C . GLU A 1 74 ? 5.498 -5.516 -2.608 1.00 86.38 74 GLU A C 1
ATOM 587 O O . GLU A 1 74 ? 6.521 -5.186 -3.206 1.00 86.38 74 GLU A O 1
ATOM 592 N N . LEU A 1 75 ? 5.241 -6.800 -2.340 1.00 88.88 75 LEU A N 1
ATOM 593 C CA . LEU A 1 75 ? 6.163 -7.878 -2.703 1.00 88.88 75 LEU A CA 1
ATOM 594 C C . LEU A 1 75 ? 6.383 -7.977 -4.217 1.00 88.88 75 LEU A C 1
ATOM 596 O O . LEU A 1 75 ? 7.502 -8.254 -4.657 1.00 88.88 75 LEU A O 1
ATOM 600 N N . LYS A 1 76 ? 5.342 -7.747 -5.025 1.00 90.25 76 LYS A N 1
ATOM 601 C CA . LYS A 1 76 ? 5.472 -7.703 -6.490 1.00 90.25 76 LYS A CA 1
ATOM 602 C C . LYS A 1 76 ? 6.324 -6.516 -6.931 1.00 90.25 76 LYS A C 1
ATOM 604 O O . LYS A 1 76 ? 7.212 -6.699 -7.759 1.00 90.25 76 LYS A O 1
ATOM 609 N N . LEU A 1 77 ? 6.111 -5.336 -6.349 1.00 87.19 77 LEU A N 1
ATOM 610 C CA . LEU A 1 77 ? 6.908 -4.142 -6.638 1.00 87.19 77 LEU A CA 1
ATOM 611 C C . LEU A 1 77 ? 8.377 -4.333 -6.258 1.00 87.19 77 LEU A C 1
ATOM 613 O O . LEU A 1 77 ? 9.257 -3.978 -7.035 1.00 87.19 77 LEU A O 1
ATOM 617 N N . ILE A 1 78 ? 8.660 -4.951 -5.110 1.00 90.06 78 ILE A N 1
ATOM 618 C CA . ILE A 1 78 ? 10.031 -5.261 -4.686 1.00 90.06 78 ILE A CA 1
ATOM 619 C C . ILE A 1 78 ? 10.706 -6.214 -5.678 1.00 90.06 78 ILE A C 1
ATOM 621 O O . ILE A 1 78 ? 11.865 -6.001 -6.037 1.00 90.06 78 ILE A O 1
ATOM 625 N N . ARG A 1 79 ? 9.997 -7.249 -6.150 1.00 90.75 79 ARG A N 1
ATOM 626 C CA . ARG A 1 79 ? 10.521 -8.170 -7.174 1.00 90.75 79 ARG A CA 1
ATOM 627 C C . ARG A 1 79 ? 10.835 -7.440 -8.475 1.00 90.75 79 ARG A C 1
ATOM 629 O O . ARG A 1 79 ? 11.956 -7.560 -8.957 1.00 90.75 79 ARG A O 1
ATOM 636 N N . LEU A 1 80 ? 9.898 -6.637 -8.976 1.00 86.25 80 LEU A N 1
ATOM 637 C CA . LEU A 1 80 ? 10.093 -5.837 -10.186 1.00 86.25 80 LEU A CA 1
ATOM 638 C C . LEU A 1 80 ? 11.269 -4.872 -10.046 1.00 86.25 80 LEU A C 1
ATOM 640 O O . LEU A 1 80 ? 12.094 -4.781 -10.944 1.00 86.25 80 LEU A O 1
ATOM 644 N N . ASN A 1 81 ? 11.391 -4.190 -8.908 1.00 85.25 81 ASN A N 1
ATOM 645 C CA . ASN A 1 81 ? 12.489 -3.262 -8.660 1.00 85.25 81 ASN A CA 1
ATOM 646 C C . ASN A 1 81 ? 13.836 -4.001 -8.604 1.00 85.25 81 ASN A C 1
ATOM 648 O O . ASN A 1 81 ? 14.827 -3.556 -9.174 1.00 85.25 81 ASN A O 1
ATOM 652 N N . ARG A 1 82 ? 13.880 -5.186 -7.984 1.00 87.50 82 ARG A N 1
ATOM 653 C CA . ARG A 1 82 ? 15.080 -6.030 -7.992 1.00 87.50 82 ARG A CA 1
ATOM 654 C C . ARG A 1 82 ? 15.464 -6.458 -9.406 1.00 87.50 82 ARG A C 1
ATOM 656 O O . ARG A 1 82 ? 16.637 -6.371 -9.746 1.00 87.50 82 ARG A O 1
ATOM 663 N N . GLU A 1 83 ? 14.508 -6.920 -10.204 1.00 83.75 83 GLU A N 1
ATOM 664 C CA . GLU A 1 83 ? 14.745 -7.308 -11.598 1.00 83.75 83 GLU A CA 1
ATOM 665 C C . GLU A 1 83 ? 15.209 -6.114 -12.432 1.00 83.75 83 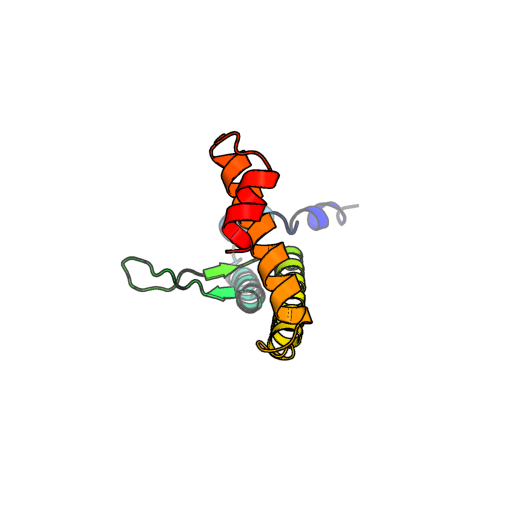GLU A C 1
ATOM 667 O O . GLU A 1 83 ? 16.211 -6.219 -13.131 1.00 83.75 83 GLU A O 1
ATOM 672 N N . TYR A 1 84 ? 14.563 -4.959 -12.276 1.00 80.38 84 TYR A N 1
ATOM 673 C CA . TYR A 1 84 ? 14.945 -3.713 -12.932 1.00 80.38 84 TYR A CA 1
ATOM 674 C C . TYR A 1 84 ? 16.382 -3.296 -12.595 1.00 80.38 84 TYR A C 1
ATOM 676 O O . TYR A 1 84 ? 17.161 -2.997 -13.495 1.00 80.38 84 TYR A O 1
ATOM 684 N N . ASN A 1 85 ? 16.775 -3.359 -11.319 1.00 78.69 85 ASN A N 1
ATOM 685 C CA . ASN A 1 85 ? 18.136 -3.024 -10.885 1.00 78.69 85 ASN A CA 1
ATOM 686 C C . ASN A 1 85 ? 19.212 -3.978 -11.432 1.00 78.69 85 ASN A C 1
ATOM 688 O O . ASN A 1 85 ? 20.390 -3.628 -11.435 1.00 78.69 85 ASN A O 1
ATOM 692 N N . LEU A 1 86 ? 18.839 -5.182 -11.880 1.00 81.56 86 LEU A N 1
ATOM 693 C CA . LEU A 1 86 ? 19.760 -6.122 -12.526 1.00 81.56 86 LEU A CA 1
ATOM 694 C C . LEU A 1 86 ? 19.931 -5.845 -14.026 1.00 81.56 86 LEU A C 1
ATOM 696 O O . LEU A 1 86 ? 20.871 -6.361 -14.636 1.00 81.56 86 LEU A O 1
ATOM 700 N N . ILE A 1 87 ? 19.057 -5.039 -14.633 1.00 78.44 87 ILE A N 1
ATOM 701 C CA . ILE A 1 87 ? 19.165 -4.684 -16.045 1.00 78.44 87 ILE A CA 1
ATOM 702 C C . ILE A 1 87 ? 20.296 -3.667 -16.206 1.00 78.44 87 ILE A C 1
ATOM 704 O O . ILE A 1 87 ? 20.265 -2.569 -15.657 1.00 78.44 87 ILE A O 1
ATOM 708 N N . ASN A 1 88 ? 21.305 -4.021 -17.003 1.00 78.31 88 ASN A N 1
ATOM 709 C CA . ASN A 1 88 ? 22.394 -3.105 -17.322 1.00 78.31 88 ASN A CA 1
ATOM 710 C C . ASN A 1 88 ? 21.858 -1.940 -18.188 1.00 78.31 88 ASN A C 1
ATOM 712 O O . ASN A 1 88 ? 21.387 -2.209 -19.301 1.00 78.31 88 ASN A O 1
ATOM 716 N N . PRO A 1 89 ? 21.986 -0.669 -17.753 1.00 73.06 89 PRO A N 1
ATOM 717 C CA . PRO A 1 89 ? 21.491 0.500 -18.491 1.00 73.06 89 PRO A CA 1
ATOM 718 C C . PRO A 1 89 ? 22.101 0.651 -19.891 1.00 73.06 89 PRO A C 1
ATOM 720 O O . PRO A 1 89 ? 21.491 1.205 -20.802 1.00 73.06 89 PRO A O 1
ATOM 723 N N . SER A 1 90 ? 23.313 0.129 -20.087 1.00 73.00 90 SER A N 1
ATOM 724 C CA . SER A 1 90 ? 24.029 0.179 -21.366 1.00 73.00 90 SER A CA 1
ATOM 725 C C . SER A 1 90 ? 23.659 -0.971 -22.307 1.00 73.00 90 SER A C 1
ATOM 727 O O . SER A 1 90 ? 24.139 -1.022 -23.441 1.00 73.00 90 SER A O 1
ATOM 729 N N . SER A 1 91 ? 22.826 -1.916 -21.861 1.00 81.12 91 SER A N 1
ATOM 730 C CA . SER A 1 91 ? 22.401 -3.044 -22.685 1.00 81.12 91 SER A CA 1
ATOM 731 C C . SER A 1 91 ? 21.420 -2.608 -23.777 1.00 81.12 91 SER A C 1
ATOM 733 O O . SER A 1 91 ? 20.602 -1.705 -23.604 1.00 81.12 91 SER A O 1
ATOM 735 N N . LYS A 1 92 ? 21.465 -3.295 -24.924 1.00 77.56 92 LYS A N 1
ATOM 736 C CA . LYS A 1 92 ? 20.493 -3.092 -26.011 1.00 77.56 92 LYS A CA 1
ATOM 737 C C . LYS A 1 92 ? 19.055 -3.365 -25.543 1.00 77.56 92 LYS A C 1
ATOM 739 O O . LYS A 1 92 ? 18.145 -2.675 -25.978 1.00 77.56 92 LYS A O 1
ATOM 744 N N . GLN A 1 93 ? 18.882 -4.322 -24.628 1.00 76.75 93 GLN A N 1
ATOM 745 C CA . GLN A 1 93 ? 17.593 -4.670 -24.026 1.00 76.75 93 GLN A CA 1
ATOM 746 C C . GLN A 1 93 ? 17.007 -3.506 -23.219 1.00 76.75 93 GLN A C 1
ATOM 748 O O . GLN A 1 93 ? 15.837 -3.187 -23.393 1.00 76.75 93 GLN A O 1
ATOM 753 N N . PHE A 1 94 ? 17.824 -2.818 -22.411 1.00 79.25 94 PHE A N 1
ATOM 754 C CA . PHE A 1 94 ? 17.379 -1.640 -21.664 1.00 79.25 94 PHE A CA 1
ATOM 755 C C . PHE A 1 94 ? 16.908 -0.518 -22.590 1.00 79.25 94 PHE A C 1
ATOM 757 O O . PHE A 1 94 ? 15.851 0.050 -22.363 1.00 79.25 94 PHE A O 1
ATOM 764 N N . LYS A 1 95 ? 17.643 -0.243 -23.676 1.00 79.81 95 LYS A N 1
ATOM 765 C CA . LYS A 1 95 ? 17.248 0.781 -24.659 1.00 79.81 95 LYS A CA 1
ATOM 766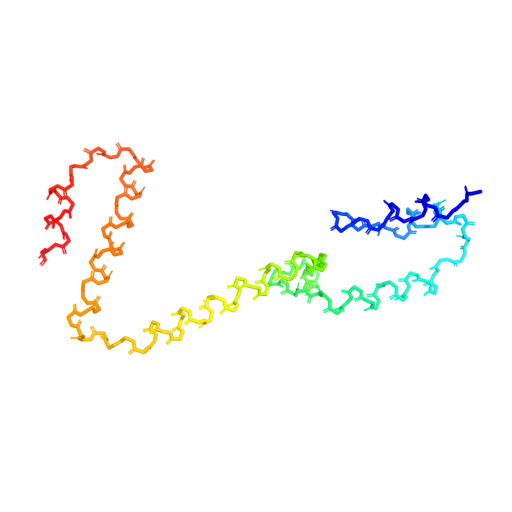 C C . LYS A 1 95 ? 15.911 0.471 -25.333 1.00 79.81 95 LYS A C 1
ATOM 768 O O . LYS A 1 95 ? 15.146 1.389 -25.596 1.00 79.81 95 LYS A O 1
ATOM 773 N N . THR A 1 96 ? 15.631 -0.803 -25.612 1.00 80.88 96 THR A N 1
ATOM 774 C CA . THR A 1 96 ? 14.335 -1.228 -26.160 1.00 80.88 96 THR A CA 1
ATOM 775 C C . THR A 1 96 ? 13.217 -1.047 -25.137 1.00 80.88 96 THR A C 1
ATOM 777 O O . THR A 1 96 ? 12.204 -0.442 -25.458 1.00 80.88 96 THR A O 1
ATOM 780 N N . ILE A 1 97 ? 13.429 -1.484 -23.893 1.00 80.44 97 ILE A N 1
ATOM 781 C CA . ILE A 1 97 ? 12.441 -1.336 -22.813 1.00 80.44 97 ILE A CA 1
ATOM 782 C C . ILE A 1 97 ? 12.160 0.146 -22.514 1.00 80.44 97 ILE A C 1
ATOM 784 O O . ILE A 1 97 ? 11.008 0.534 -22.358 1.00 80.44 97 ILE A O 1
ATOM 788 N N . ASP A 1 98 ? 13.198 0.982 -22.462 1.00 81.19 98 ASP A N 1
ATOM 789 C CA . ASP A 1 98 ? 13.086 2.428 -22.242 1.00 81.19 98 ASP A CA 1
ATOM 790 C C . ASP A 1 98 ? 12.319 3.118 -23.382 1.00 81.19 98 ASP A C 1
ATOM 792 O O . ASP A 1 98 ? 11.458 3.962 -23.135 1.00 81.19 98 ASP A O 1
ATOM 796 N N . TYR A 1 99 ? 12.574 2.720 -24.632 1.00 83.88 99 TYR A N 1
ATOM 797 C CA . TYR A 1 99 ? 11.824 3.205 -25.790 1.00 83.88 99 TYR A CA 1
ATOM 798 C C . TYR A 1 99 ? 10.342 2.809 -25.722 1.00 83.88 99 TYR A C 1
ATOM 800 O O . TYR A 1 99 ? 9.473 3.670 -25.869 1.00 83.88 99 TYR A O 1
ATOM 808 N N . ASP A 1 100 ? 10.048 1.538 -25.438 1.00 84.81 100 ASP A N 1
ATOM 809 C CA . ASP A 1 100 ? 8.677 1.028 -25.344 1.00 84.81 100 ASP A CA 1
ATOM 810 C C . ASP A 1 100 ? 7.899 1.705 -24.204 1.00 84.81 100 ASP A C 1
ATOM 812 O O . ASP A 1 100 ? 6.745 2.098 -24.383 1.00 84.81 100 ASP A O 1
ATOM 816 N N . LEU A 1 101 ? 8.543 1.923 -23.051 1.00 83.81 101 LEU A N 1
ATOM 817 C CA . LEU A 1 101 ? 7.955 2.650 -21.922 1.00 83.81 101 LEU A CA 1
ATOM 818 C C . LEU A 1 101 ? 7.650 4.106 -22.277 1.00 83.81 101 LEU A C 1
ATOM 820 O O . LEU A 1 101 ? 6.547 4.584 -22.016 1.00 83.81 101 LEU A O 1
ATOM 824 N N . LYS A 1 102 ? 8.593 4.819 -22.902 1.00 84.62 102 LYS A N 1
ATOM 825 C CA . LYS A 1 102 ? 8.364 6.203 -23.341 1.00 84.62 102 LYS A CA 1
ATOM 826 C C . LYS A 1 102 ? 7.230 6.287 -24.357 1.00 84.62 102 LYS A C 1
ATOM 828 O O . LYS A 1 102 ? 6.401 7.189 -24.258 1.00 84.62 102 LYS A O 1
ATOM 833 N N . LYS A 1 103 ? 7.141 5.328 -25.284 1.00 85.44 103 LYS A N 1
ATOM 834 C CA . LYS A 1 103 ? 6.039 5.243 -26.249 1.00 85.44 103 LYS A CA 1
ATOM 835 C C . LYS A 1 103 ? 4.693 5.026 -25.556 1.00 85.44 103 LYS A C 1
ATOM 83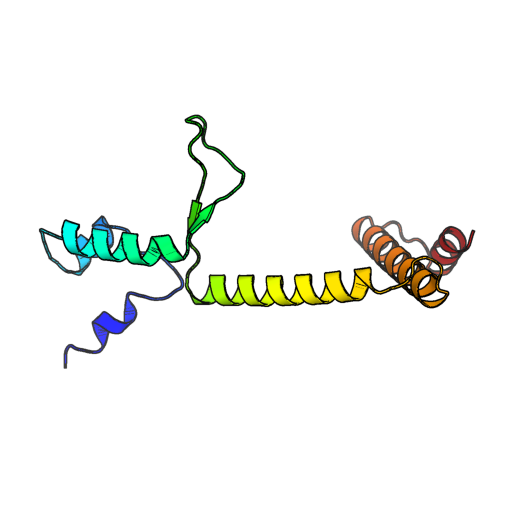7 O O . LYS A 1 103 ? 3.730 5.717 -25.883 1.00 85.44 103 LYS A O 1
ATOM 842 N N . GLN A 1 104 ? 4.619 4.137 -24.565 1.00 86.06 104 GLN A N 1
ATOM 843 C CA . GLN A 1 104 ? 3.400 3.921 -23.772 1.00 86.06 104 GLN A CA 1
ATOM 844 C C . GLN A 1 104 ? 2.984 5.163 -22.975 1.00 86.06 104 GLN A C 1
ATOM 846 O O . GLN A 1 104 ? 1.809 5.511 -22.942 1.00 86.06 104 GLN A O 1
ATOM 851 N N . ILE A 1 105 ? 3.936 5.872 -22.367 1.00 84.19 105 ILE A N 1
ATOM 852 C CA . ILE A 1 105 ? 3.642 7.096 -21.610 1.00 84.19 105 ILE A CA 1
ATOM 853 C C . ILE A 1 105 ? 3.111 8.190 -22.541 1.00 84.19 105 ILE A C 1
ATOM 855 O O . ILE A 1 105 ? 2.098 8.816 -22.243 1.00 84.19 105 ILE A O 1
ATOM 859 N N . ILE A 1 106 ? 3.769 8.419 -23.681 1.00 83.12 106 ILE A N 1
ATOM 860 C CA . ILE A 1 106 ? 3.364 9.476 -24.613 1.00 83.12 106 ILE A CA 1
ATOM 861 C C . ILE A 1 106 ? 2.037 9.140 -25.301 1.00 83.12 106 ILE A C 1
ATOM 863 O O . ILE A 1 106 ? 1.220 10.038 -25.485 1.00 83.12 106 ILE A O 1
ATOM 867 N N . SER A 1 107 ? 1.782 7.872 -25.636 1.00 84.12 107 SER A N 1
ATOM 868 C CA . SER A 1 107 ? 0.476 7.451 -26.170 1.00 84.12 107 SER A CA 1
ATOM 869 C C . SER A 1 107 ? -0.644 7.645 -25.147 1.00 84.12 107 SER A C 1
ATOM 871 O O . SER A 1 107 ? -1.658 8.248 -25.485 1.00 84.12 107 SER A O 1
ATOM 873 N N . ALA A 1 108 ? -0.432 7.268 -23.884 1.00 84.75 108 ALA A N 1
ATOM 874 C CA . ALA A 1 108 ? -1.403 7.517 -22.820 1.00 84.75 108 ALA A CA 1
ATOM 875 C C . ALA A 1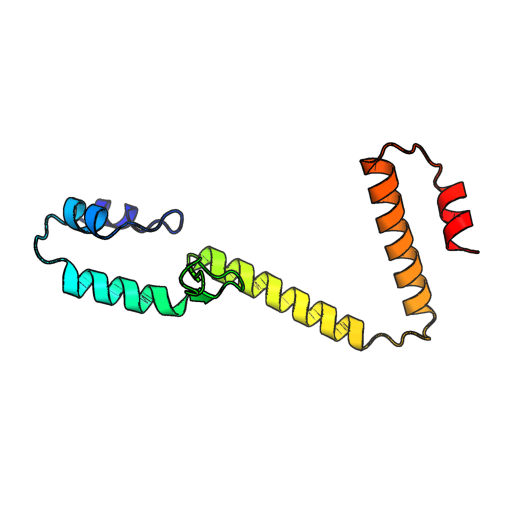 108 ? -1.681 9.019 -22.607 1.00 84.75 108 ALA A C 1
ATOM 877 O O . ALA A 1 108 ? -2.827 9.413 -22.402 1.00 84.75 108 ALA A O 1
ATOM 878 N N . ILE A 1 109 ? -0.655 9.877 -22.696 1.00 83.62 109 ILE A N 1
ATOM 879 C CA . ILE A 1 109 ? -0.819 11.340 -22.624 1.00 83.62 109 ILE A CA 1
ATOM 880 C C . ILE A 1 109 ? -1.572 11.871 -23.852 1.00 83.62 109 ILE A C 1
ATOM 882 O O . ILE A 1 109 ? -2.461 12.702 -23.705 1.00 83.62 109 ILE A O 1
ATOM 886 N N . ASN A 1 110 ? -1.249 11.392 -25.056 1.00 84.69 110 ASN A N 1
ATOM 887 C CA . ASN A 1 110 ? -1.921 11.777 -26.302 1.00 84.69 110 ASN A CA 1
ATOM 888 C C . ASN A 1 110 ? -3.421 11.437 -26.268 1.00 84.69 110 ASN A C 1
ATOM 890 O O . ASN A 1 110 ? -4.240 12.239 -26.714 1.00 84.69 110 ASN A O 1
ATOM 894 N N . GLU A 1 111 ? -3.780 10.282 -25.700 1.00 84.44 111 GLU A N 1
ATOM 895 C CA . GLU A 1 111 ? -5.171 9.876 -25.475 1.00 84.44 111 GLU A CA 1
ATOM 896 C C . GLU A 1 111 ? -5.858 10.728 -24.401 1.00 84.44 111 GLU A C 1
ATOM 898 O O . GLU A 1 111 ? -6.977 11.196 -24.617 1.00 84.44 111 GLU A O 1
ATOM 903 N N . HIS A 1 112 ? -5.191 10.968 -23.267 1.00 86.81 112 HIS A N 1
ATOM 904 C CA . HIS A 1 112 ? -5.738 11.762 -22.164 1.00 86.81 112 HIS A CA 1
ATOM 905 C C . HIS A 1 112 ? -6.003 13.220 -22.567 1.00 86.81 112 HIS A C 1
ATOM 907 O O . HIS A 1 112 ? -7.065 13.767 -22.279 1.00 86.81 112 HIS A O 1
ATOM 913 N N . GLU A 1 113 ? -5.049 13.834 -23.265 1.00 84.25 113 GLU A N 1
ATOM 914 C CA . GLU A 1 113 ? -5.092 15.236 -23.691 1.00 84.25 113 GLU A CA 1
ATOM 915 C C . GLU A 1 113 ? -5.756 15.428 -25.069 1.00 84.25 113 GLU A C 1
ATOM 917 O O . GLU A 1 113 ? -5.832 16.549 -25.568 1.00 84.25 113 GLU A O 1
ATOM 922 N N . GLN A 1 114 ? -6.233 14.348 -25.704 1.00 83.50 114 GLN A N 1
ATOM 923 C CA . GLN A 1 114 ? -6.874 14.356 -27.029 1.00 83.50 114 GLN A CA 1
ATOM 924 C C . GLN A 1 114 ? -6.045 15.054 -28.122 1.00 83.50 114 GLN A C 1
ATOM 926 O O . GLN A 1 114 ? -6.590 15.685 -29.030 1.00 83.50 114 GLN A O 1
ATOM 931 N N . LEU A 1 115 ? -4.717 14.928 -28.066 1.00 76.56 115 LEU A N 1
ATOM 932 C CA . LEU A 1 115 ? -3.808 15.658 -28.958 1.00 76.56 115 LEU A CA 1
ATOM 933 C C . LEU A 1 115 ? -3.843 15.131 -30.409 1.00 76.56 115 LEU A C 1
ATOM 935 O O . LEU A 1 115 ? -3.307 15.786 -31.301 1.00 76.56 115 LEU A O 1
ATOM 939 N N . MET A 1 116 ? -4.507 13.991 -30.663 1.00 74.88 116 MET A N 1
ATOM 940 C CA . MET A 1 116 ? -4.724 13.382 -31.991 1.00 74.88 116 MET A CA 1
ATOM 941 C C . MET A 1 116 ? -3.433 13.221 -32.813 1.00 74.88 116 MET A C 1
ATOM 943 O O . MET A 1 116 ? -3.439 13.288 -34.043 1.00 74.88 116 MET A O 1
ATOM 947 N N . VAL A 1 117 ? -2.304 13.017 -32.137 1.00 76.06 117 VAL A N 1
ATOM 948 C CA . VAL A 1 117 ? -1.003 12.870 -32.789 1.00 76.06 117 VAL A CA 1
ATOM 949 C C . VAL A 1 117 ? -0.870 11.455 -33.353 1.00 76.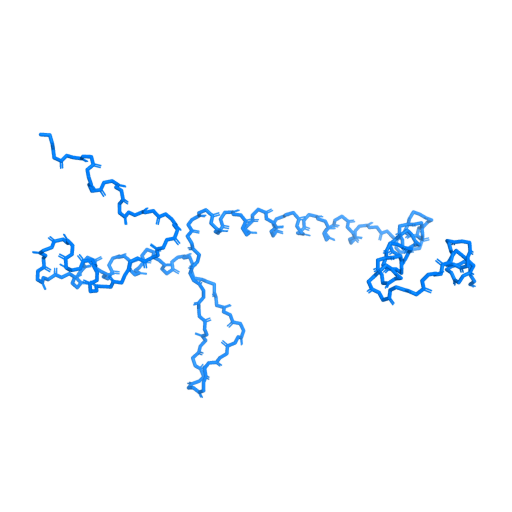06 117 VAL A C 1
ATOM 951 O O . VAL A 1 117 ? -1.159 10.486 -32.651 1.00 76.06 117 VAL A O 1
ATOM 954 N N . SER A 1 118 ? -0.438 11.325 -34.612 1.00 77.56 118 SER A N 1
ATOM 955 C CA . SER A 1 118 ? -0.244 10.024 -35.264 1.00 77.56 118 SER A CA 1
ATOM 956 C C . SER A 1 118 ? 0.937 9.247 -34.671 1.00 77.56 118 SER A C 1
ATOM 958 O O . SER A 1 118 ? 1.950 9.834 -34.281 1.00 77.56 118 SER A O 1
ATOM 960 N N . GLU A 1 119 ? 0.837 7.913 -34.646 1.00 73.25 119 GLU A N 1
ATOM 961 C CA . GLU A 1 119 ? 1.898 7.042 -34.114 1.00 73.25 119 GLU A CA 1
ATOM 962 C C . GLU A 1 119 ? 3.247 7.248 -34.820 1.00 73.25 119 GLU A C 1
ATOM 964 O O . GLU A 1 119 ? 4.284 7.251 -34.160 1.00 73.25 119 GLU A O 1
ATOM 969 N N . ASP A 1 120 ? 3.236 7.509 -36.130 1.00 77.69 120 ASP A N 1
ATOM 970 C CA . ASP A 1 120 ? 4.450 7.763 -36.917 1.00 77.69 120 ASP A CA 1
ATOM 971 C C . ASP A 1 120 ? 5.201 9.018 -36.447 1.00 77.69 120 ASP A C 1
ATOM 973 O O . ASP A 1 120 ? 6.434 9.057 -36.426 1.00 77.69 120 ASP A O 1
ATOM 977 N N . TYR A 1 121 ? 4.462 10.053 -36.037 1.00 75.56 121 TYR A N 1
ATOM 978 C CA . TYR A 1 121 ? 5.057 11.280 -35.520 1.00 75.56 121 TYR A CA 1
ATOM 979 C C . TYR A 1 121 ? 5.620 11.071 -34.111 1.00 75.56 121 TYR A C 1
ATOM 981 O O . TYR A 1 121 ? 6.725 11.529 -33.815 1.00 75.56 121 TYR A O 1
ATOM 989 N N . LEU A 1 122 ? 4.923 10.312 -33.262 1.00 74.25 122 LEU A N 1
ATOM 990 C CA . LEU A 1 122 ? 5.426 9.935 -31.938 1.00 74.25 122 LEU A CA 1
ATOM 991 C C . LEU A 1 122 ? 6.710 9.097 -32.034 1.00 74.25 122 LEU A C 1
ATOM 993 O O . LEU A 1 122 ? 7.673 9.349 -31.306 1.00 74.25 122 LEU A O 1
ATOM 997 N N . ASP A 1 123 ? 6.764 8.161 -32.984 1.00 78.31 123 ASP A N 1
ATOM 998 C CA . ASP A 1 123 ? 7.954 7.351 -33.242 1.00 78.31 123 ASP A CA 1
ATOM 999 C C . ASP A 1 123 ? 9.128 8.193 -33.755 1.00 78.31 123 ASP A C 1
ATOM 1001 O O . ASP A 1 123 ? 10.278 7.898 -33.420 1.00 78.31 123 ASP A O 1
ATOM 1005 N N . SER A 1 124 ? 8.858 9.262 -34.512 1.00 78.19 124 SER A N 1
ATOM 1006 C CA . SER A 1 124 ? 9.894 10.187 -34.985 1.00 78.19 124 SER A CA 1
ATOM 1007 C C . SER A 1 124 ? 10.536 11.003 -33.855 1.00 78.19 124 SER A C 1
ATOM 1009 O O . SER A 1 124 ? 11.748 11.208 -33.870 1.00 78.19 124 SER A O 1
ATOM 1011 N N . ILE A 1 125 ? 9.759 11.398 -32.839 1.00 77.06 125 ILE A N 1
ATOM 1012 C CA . ILE A 1 125 ? 10.257 12.139 -31.667 1.00 77.06 125 ILE A CA 1
ATOM 1013 C C . ILE A 1 125 ? 11.122 11.241 -30.777 1.00 77.06 125 ILE A C 1
ATOM 1015 O O . ILE A 1 125 ? 12.119 11.689 -30.222 1.00 77.06 125 ILE A O 1
ATOM 1019 N N . LEU A 1 126 ? 10.742 9.970 -30.634 1.00 73.69 126 LEU A N 1
ATOM 1020 C CA . LEU A 1 126 ? 11.403 9.031 -29.726 1.00 73.69 126 LEU A CA 1
ATOM 1021 C C . LEU A 1 126 ? 12.673 8.382 -30.298 1.00 73.69 126 LEU A C 1
ATOM 1023 O O . LEU A 1 126 ? 13.440 7.794 -29.534 1.00 73.69 126 LEU A O 1
ATOM 1027 N N . ARG A 1 127 ? 12.880 8.427 -31.622 1.00 68.75 127 ARG A N 1
ATOM 1028 C CA . ARG A 1 127 ? 14.061 7.858 -32.304 1.00 68.75 127 ARG A CA 1
ATOM 1029 C C . ARG A 1 127 ? 15.165 8.876 -32.620 1.00 68.75 127 ARG A C 1
ATOM 1031 O O . ARG A 1 127 ? 16.231 8.441 -33.059 1.00 68.75 127 ARG A O 1
ATOM 1038 N N . ALA A 1 128 ? 14.900 10.173 -32.453 1.00 55.25 128 ALA A N 1
ATOM 1039 C CA . ALA A 1 128 ? 15.880 11.254 -32.601 1.00 55.25 128 ALA A CA 1
ATOM 1040 C C . ALA A 1 128 ? 16.862 11.288 -31.417 1.00 55.25 128 ALA A C 1
ATOM 1042 O O . ALA A 1 128 ? 18.057 11.563 -31.669 1.00 55.25 128 ALA A O 1
#

Secondary structure (DSSP, 8-state):
--SSSGGGG--TT-PPPHHHHHHHHT-S--HHHHHHHHHHHHTTEEEEEEE-TT-PEEEEE--HHHHHHHHHHHHHHHHHHHHHHHS-TTSHHHHHHHHHHHHHHHHHHHHHTT----HHHHHHHHH-

Radius of gyration: 25.37 Å; chains: 1; bounding box: 54×42×68 Å

pLDDT: mean 75.62, std 12.3, range [35.25, 90.75]